Protein AF-A0A3M1M2F7-F1 (afdb_monomer_lite)

Radius of gyration: 23.42 Å; chains: 1; bounding box: 52×31×66 Å

Structure (mmCIF, N/CA/C/O backbone):
data_AF-A0A3M1M2F7-F1
#
_entry.id   AF-A0A3M1M2F7-F1
#
loop_
_atom_site.group_PDB
_atom_site.id
_atom_site.type_symbol
_atom_site.label_atom_id
_atom_site.label_alt_id
_atom_site.label_comp_id
_atom_site.label_asym_id
_atom_site.label_entity_id
_atom_site.label_seq_id
_atom_site.pdbx_PDB_ins_code
_atom_site.Cartn_x
_atom_site.Cartn_y
_atom_site.Cartn_z
_atom_site.occupancy
_atom_site.B_iso_or_equiv
_atom_site.auth_seq_id
_atom_site.auth_comp_id
_atom_site.auth_asym_id
_atom_site.auth_atom_id
_atom_site.pdbx_PDB_model_num
ATOM 1 N N . MET A 1 1 ? -39.317 -19.219 46.094 1.00 37.38 1 MET A N 1
ATOM 2 C CA . MET A 1 1 ? -38.925 -19.504 44.696 1.00 37.38 1 MET A CA 1
ATOM 3 C C . MET A 1 1 ? -37.919 -18.454 44.254 1.00 37.38 1 MET A C 1
ATOM 5 O O . MET A 1 1 ? -38.278 -17.302 44.051 1.00 37.38 1 MET A O 1
ATOM 9 N N . THR A 1 2 ? -36.649 -18.839 44.242 1.00 41.78 2 THR A N 1
ATOM 10 C CA . THR A 1 2 ? -35.477 -17.981 44.036 1.00 41.78 2 THR A CA 1
ATOM 11 C C . THR A 1 2 ? -35.334 -17.651 42.548 1.00 41.78 2 THR A C 1
ATOM 13 O O . THR A 1 2 ? -35.279 -18.558 41.724 1.00 41.78 2 THR A O 1
ATOM 16 N N . GLN A 1 3 ? -35.318 -16.363 42.197 1.00 51.00 3 GLN A N 1
ATOM 17 C CA . GLN A 1 3 ? -35.156 -15.878 40.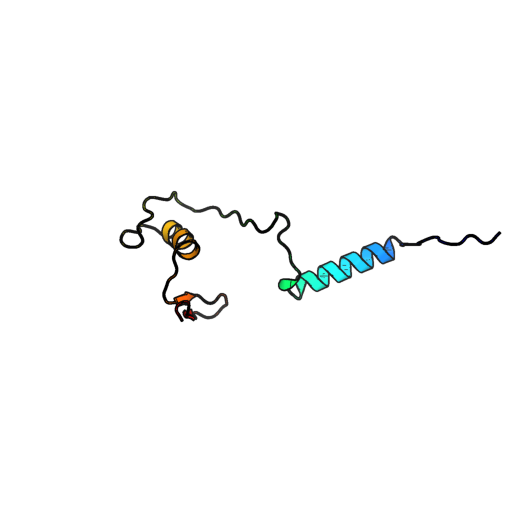822 1.00 51.00 3 GLN A CA 1
ATOM 18 C C . GLN A 1 3 ? -33.692 -16.058 40.388 1.00 51.00 3 GLN A C 1
ATOM 20 O O . GLN A 1 3 ? -32.811 -15.311 40.812 1.00 51.00 3 GLN A O 1
ATOM 25 N N . ILE A 1 4 ? -33.434 -17.089 39.587 1.00 56.94 4 ILE A N 1
ATOM 26 C CA . ILE A 1 4 ? -32.125 -17.446 39.034 1.00 56.94 4 ILE A CA 1
ATOM 27 C C . ILE A 1 4 ? -32.031 -16.789 37.641 1.00 56.94 4 ILE A C 1
ATOM 29 O O . ILE A 1 4 ? -32.891 -17.023 36.803 1.00 56.94 4 ILE A O 1
ATOM 33 N N . PHE A 1 5 ? -30.996 -15.964 37.433 1.00 55.53 5 PHE A N 1
ATOM 34 C CA . PHE A 1 5 ? -30.637 -15.189 36.224 1.00 55.53 5 PHE A CA 1
ATOM 35 C C . PHE A 1 5 ? -31.345 -13.842 35.977 1.00 55.53 5 PHE A C 1
ATOM 37 O O . PHE A 1 5 ? -32.348 -13.742 35.281 1.00 55.53 5 PHE A O 1
ATOM 44 N N . ASN A 1 6 ? -30.699 -12.756 36.420 1.00 59.66 6 ASN A N 1
ATOM 45 C CA . ASN A 1 6 ? -30.825 -11.437 35.793 1.00 59.66 6 ASN A CA 1
ATOM 46 C C . ASN A 1 6 ? -29.423 -11.001 35.324 1.00 59.66 6 ASN A C 1
ATOM 48 O O . ASN A 1 6 ? -28.609 -10.631 36.178 1.00 59.66 6 ASN A O 1
ATOM 52 N N . PRO A 1 7 ? -29.084 -11.067 34.021 1.00 64.06 7 PRO A N 1
ATOM 53 C CA . PRO A 1 7 ? -27.789 -10.617 33.539 1.00 64.06 7 PRO A CA 1
ATOM 54 C C . PRO A 1 7 ? -27.818 -9.087 33.525 1.00 64.06 7 PRO A C 1
ATOM 56 O O . PRO A 1 7 ? -28.177 -8.460 32.532 1.00 64.06 7 PRO A O 1
ATOM 59 N N . ARG A 1 8 ? -27.508 -8.461 34.665 1.00 64.38 8 ARG A N 1
ATOM 60 C CA . ARG A 1 8 ? -27.526 -7.000 34.826 1.00 64.38 8 ARG A CA 1
ATOM 61 C C . ARG A 1 8 ? -26.351 -6.364 34.088 1.00 64.38 8 ARG A C 1
ATOM 63 O O . ARG A 1 8 ? -25.398 -5.879 34.696 1.00 64.38 8 ARG A O 1
ATOM 70 N N . LEU A 1 9 ? -26.426 -6.344 32.764 1.00 72.00 9 LEU A N 1
ATOM 71 C CA . LEU A 1 9 ? -25.536 -5.574 31.914 1.00 72.00 9 LEU A CA 1
ATOM 72 C C . LEU A 1 9 ? -25.918 -4.097 32.082 1.00 72.00 9 LEU A C 1
ATOM 74 O O . LEU A 1 9 ? -26.825 -3.580 31.435 1.00 72.00 9 LEU A O 1
ATOM 78 N N . SER A 1 10 ? -25.301 -3.427 33.058 1.00 85.56 10 SER A N 1
ATOM 79 C CA . SER A 1 10 ? -25.599 -2.017 33.320 1.00 85.56 10 SER A CA 1
ATOM 80 C C . SER A 1 10 ? -25.133 -1.153 32.144 1.00 85.56 10 SER A C 1
ATOM 82 O O . SER A 1 10 ? -24.072 -1.401 31.570 1.00 85.56 10 SER A O 1
ATOM 84 N N . ARG A 1 11 ? -25.875 -0.084 31.819 1.00 83.94 11 ARG A N 1
ATOM 85 C CA . ARG A 1 11 ? -25.473 0.899 30.790 1.00 83.94 11 ARG A CA 1
ATOM 86 C C . ARG A 1 11 ? -24.041 1.399 31.004 1.00 83.94 11 ARG 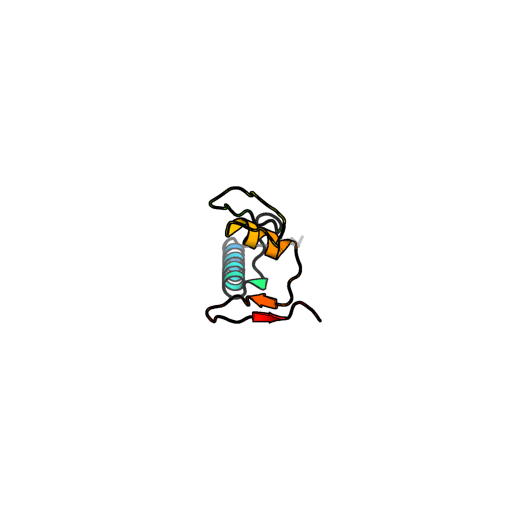A C 1
ATOM 88 O O . ARG A 1 11 ? -23.313 1.608 30.041 1.00 83.94 11 ARG A O 1
ATOM 95 N N . ARG A 1 12 ? -23.629 1.565 32.265 1.00 85.75 12 ARG A N 1
ATOM 96 C CA . ARG A 1 12 ? -22.268 1.976 32.630 1.00 85.75 12 ARG A CA 1
ATOM 97 C C . ARG A 1 12 ? -21.234 0.894 32.319 1.00 85.75 12 ARG A C 1
ATOM 99 O O . ARG A 1 12 ? -20.181 1.230 31.798 1.00 85.75 12 ARG A O 1
ATOM 106 N N . GLY A 1 13 ? -21.541 -0.374 32.586 1.00 85.62 13 GLY A N 1
ATOM 107 C CA . GLY A 1 13 ? -20.683 -1.502 32.212 1.00 85.62 13 GLY A CA 1
ATOM 108 C C . GLY A 1 13 ? -20.537 -1.638 30.697 1.00 85.62 13 GLY A C 1
ATOM 109 O O . GLY A 1 13 ? -19.427 -1.811 30.207 1.00 85.62 13 GLY A O 1
ATOM 110 N N . LEU A 1 14 ? -21.631 -1.456 29.949 1.00 87.94 14 LEU A N 1
ATOM 111 C CA . LEU A 1 14 ? -21.604 -1.451 28.484 1.00 87.94 14 LEU A CA 1
ATOM 112 C C . LEU A 1 14 ? -20.753 -0.300 27.930 1.00 87.94 14 LEU A C 1
ATOM 114 O O . LEU A 1 14 ? -19.895 -0.525 27.084 1.00 87.94 14 LEU A O 1
ATOM 118 N N . MET A 1 15 ? -20.964 0.924 28.422 1.00 90.50 15 MET A N 1
ATOM 119 C CA . MET A 1 15 ? -20.206 2.101 27.978 1.00 90.50 15 MET A CA 1
ATOM 120 C C . MET A 1 15 ? -18.733 2.020 28.384 1.00 90.50 15 MET A C 1
ATOM 122 O O . MET A 1 15 ? -17.866 2.360 27.587 1.00 90.50 15 MET A O 1
ATOM 126 N N . GLY A 1 16 ? -18.440 1.520 29.588 1.00 90.94 16 GLY A N 1
ATOM 127 C CA . GLY A 1 16 ? -17.072 1.266 30.038 1.00 90.94 16 GLY A CA 1
ATOM 128 C C . GLY A 1 16 ? -16.369 0.213 29.180 1.00 90.94 16 GLY A C 1
ATOM 129 O O . GLY A 1 16 ? -15.231 0.422 28.772 1.00 90.94 16 GLY A O 1
ATOM 130 N N . GLY A 1 17 ? -17.064 -0.873 28.830 1.00 87.88 17 GLY A N 1
ATOM 131 C CA . GLY A 1 17 ? -16.548 -1.898 27.920 1.00 87.88 17 GLY A CA 1
ATOM 132 C C . GLY A 1 17 ? -16.310 -1.371 26.503 1.00 87.88 17 GLY A C 1
ATOM 133 O O . GLY A 1 17 ? -15.253 -1.614 25.927 1.00 87.88 17 GLY A O 1
ATOM 134 N N . ALA A 1 18 ? -17.249 -0.594 25.957 1.00 86.62 18 ALA A N 1
ATOM 135 C CA . ALA A 1 18 ? -17.102 0.035 24.644 1.00 86.62 18 ALA A CA 1
ATOM 136 C C . ALA A 1 18 ? -15.932 1.031 24.608 1.00 86.62 18 ALA A C 1
ATOM 138 O O . ALA A 1 18 ? -15.155 1.025 23.656 1.00 86.62 18 ALA A O 1
ATOM 139 N N . ALA A 1 19 ? -15.761 1.839 25.659 1.00 87.81 19 ALA A N 1
ATOM 140 C CA . ALA A 1 19 ? -14.636 2.762 25.785 1.00 87.81 19 ALA A CA 1
ATOM 141 C C . ALA A 1 19 ? -13.293 2.022 25.883 1.00 87.81 19 ALA A C 1
ATOM 143 O O . ALA A 1 19 ? -12.339 2.402 25.208 1.00 87.81 19 ALA A O 1
ATOM 144 N N . ALA A 1 20 ? -13.228 0.938 26.663 1.00 86.88 20 ALA A N 1
ATOM 145 C CA . ALA A 1 20 ? -12.028 0.111 26.771 1.00 86.88 20 ALA A CA 1
ATOM 146 C C . ALA A 1 20 ? -11.655 -0.532 25.426 1.00 86.88 20 ALA A C 1
ATOM 148 O O . ALA A 1 20 ? -10.489 -0.502 25.037 1.00 86.88 20 ALA A O 1
ATOM 149 N N . MET A 1 21 ? -12.636 -1.051 24.678 1.00 84.50 21 MET A N 1
ATOM 150 C CA . MET A 1 21 ? -12.401 -1.585 23.331 1.00 84.50 21 MET A CA 1
ATOM 151 C C . MET A 1 21 ? -11.979 -0.499 22.336 1.00 84.50 21 MET A C 1
ATOM 153 O O . MET A 1 21 ? -11.083 -0.734 21.531 1.00 84.50 21 MET A O 1
ATOM 157 N N . GLY A 1 22 ? -12.578 0.692 22.407 1.00 84.25 22 GLY A N 1
ATOM 158 C CA . GLY A 1 22 ? -12.183 1.833 21.579 1.00 84.25 22 GLY A CA 1
ATOM 159 C C . GLY A 1 22 ? -10.741 2.277 21.838 1.00 84.25 22 GLY A C 1
ATOM 160 O O . GLY A 1 22 ? -9.989 2.495 20.893 1.00 84.25 22 GLY A O 1
ATOM 161 N N . LEU A 1 23 ? -10.325 2.336 23.107 1.00 85.06 23 LEU A N 1
ATOM 162 C CA . LEU A 1 23 ? -8.938 2.618 23.487 1.00 85.06 23 LEU A CA 1
ATOM 163 C C . LEU A 1 23 ? -7.979 1.523 23.014 1.00 85.06 23 LEU A C 1
ATOM 165 O O . LEU A 1 23 ? -6.942 1.835 22.439 1.00 85.06 23 LEU A O 1
ATOM 169 N N . ALA A 1 24 ? -8.328 0.250 23.206 1.00 82.81 24 ALA A N 1
ATOM 170 C CA . ALA A 1 24 ? -7.504 -0.864 22.741 1.00 82.81 24 ALA A CA 1
ATOM 171 C C . ALA A 1 24 ? -7.302 -0.831 21.215 1.00 82.81 24 ALA A C 1
ATOM 173 O O . ALA A 1 24 ? -6.189 -1.034 20.735 1.00 82.81 24 ALA A O 1
ATOM 174 N N . ALA A 1 25 ? -8.351 -0.501 20.457 1.00 79.62 25 ALA A N 1
ATOM 175 C CA . ALA A 1 25 ? -8.274 -0.336 19.008 1.00 79.62 25 ALA A CA 1
ATOM 176 C C . ALA A 1 25 ? -7.421 0.874 18.582 1.00 79.62 25 ALA A C 1
ATOM 178 O O . ALA A 1 25 ? -6.775 0.822 17.540 1.00 79.62 25 ALA A O 1
ATOM 179 N N . ALA A 1 26 ? -7.388 1.949 19.376 1.00 79.00 26 ALA A N 1
ATOM 180 C CA . ALA A 1 26 ? -6.533 3.106 19.109 1.00 79.00 26 ALA A CA 1
ATOM 181 C C . ALA A 1 26 ? -5.044 2.828 19.386 1.00 79.00 26 ALA A C 1
ATOM 183 O O . ALA A 1 26 ? -4.183 3.417 18.737 1.00 79.00 26 ALA A O 1
ATOM 184 N N . LEU A 1 27 ? -4.742 1.945 20.343 1.00 83.31 27 LEU A N 1
ATOM 185 C CA . LEU A 1 27 ? -3.370 1.616 20.739 1.00 83.31 27 LEU A CA 1
ATOM 186 C C . LEU A 1 27 ? -2.712 0.567 19.839 1.00 83.31 27 LEU A C 1
ATOM 188 O O . LEU A 1 27 ? -1.505 0.639 19.621 1.00 83.31 27 LEU A O 1
ATOM 192 N N . ASP A 1 28 ? -3.476 -0.398 19.322 1.00 76.00 28 ASP A N 1
ATOM 193 C CA . ASP A 1 28 ? -2.947 -1.396 18.394 1.00 76.00 28 ASP A CA 1
ATOM 194 C C . ASP A 1 28 ? -3.841 -1.522 17.143 1.00 76.00 28 ASP A C 1
ATOM 196 O O . ASP A 1 28 ? -4.938 -2.101 17.197 1.00 76.00 28 ASP A O 1
ATOM 200 N N . PRO A 1 29 ? -3.363 -1.034 15.978 1.00 69.81 29 PRO A N 1
ATOM 201 C CA . PRO A 1 29 ? -4.110 -1.083 14.727 1.00 69.81 29 PRO A CA 1
ATOM 202 C C . PRO A 1 29 ? -4.407 -2.516 14.257 1.00 69.81 29 PRO A C 1
ATOM 204 O O . PRO A 1 29 ? -5.253 -2.706 13.385 1.00 69.81 29 PRO A O 1
ATOM 207 N N . ARG A 1 30 ? -3.788 -3.552 14.843 1.00 69.56 30 ARG A N 1
ATOM 208 C CA . ARG A 1 30 ? -4.119 -4.961 14.569 1.00 69.56 30 ARG A CA 1
ATOM 209 C C . ARG A 1 30 ? -5.518 -5.350 15.038 1.00 69.56 30 ARG A C 1
ATOM 211 O O . ARG A 1 30 ? -6.069 -6.308 14.487 1.00 69.56 30 ARG A O 1
ATOM 218 N N . PHE A 1 31 ? -6.096 -4.644 16.011 1.00 63.88 31 PHE A N 1
ATOM 219 C CA . PHE A 1 31 ? -7.483 -4.849 16.455 1.00 63.88 31 PHE A CA 1
ATOM 220 C C . PHE A 1 31 ? -8.490 -4.028 15.652 1.00 63.88 31 PHE A C 1
ATOM 222 O O . PHE A 1 31 ? -9.692 -4.288 15.718 1.00 63.88 31 PHE A O 1
ATOM 229 N N . VAL A 1 32 ? -8.014 -3.080 14.845 1.00 66.25 32 VAL A N 1
ATOM 230 C CA . VAL A 1 32 ? -8.860 -2.327 13.926 1.00 66.25 32 VAL A CA 1
ATOM 231 C C . VAL A 1 32 ? -9.201 -3.229 12.742 1.00 66.25 32 VAL A C 1
ATOM 233 O O . VAL A 1 32 ? -8.344 -3.819 12.079 1.00 66.25 32 VAL A O 1
ATOM 236 N N . ARG A 1 33 ? -10.497 -3.382 12.486 1.00 64.44 33 ARG A N 1
ATOM 237 C CA . ARG A 1 33 ? -11.029 -4.080 11.315 1.00 64.44 33 ARG A CA 1
ATOM 238 C C . ARG A 1 33 ? -11.744 -3.053 10.454 1.00 64.44 33 ARG A C 1
ATOM 240 O O . ARG A 1 33 ? -12.481 -2.217 10.972 1.00 64.44 33 ARG A O 1
ATOM 247 N N . ALA A 1 34 ? -11.511 -3.096 9.145 1.00 68.25 34 ALA A N 1
ATOM 248 C CA . ALA A 1 34 ? -12.191 -2.201 8.221 1.00 68.25 34 ALA A CA 1
ATOM 249 C C . ALA A 1 34 ? -13.706 -2.440 8.303 1.00 68.25 34 ALA A C 1
ATOM 251 O O . ALA A 1 34 ? -14.168 -3.560 8.084 1.00 68.25 34 ALA A O 1
ATOM 252 N N . GLN A 1 35 ? -14.469 -1.380 8.585 1.00 63.28 35 GLN A N 1
ATOM 253 C CA . GLN A 1 35 ? -15.931 -1.419 8.727 1.00 63.28 35 GLN A CA 1
ATOM 254 C C . GLN A 1 35 ? -16.632 -2.019 7.487 1.00 63.28 35 GLN A C 1
ATOM 256 O O . GLN A 1 35 ? -17.713 -2.584 7.606 1.00 63.28 35 GLN A O 1
ATOM 261 N N . GLY A 1 36 ? -15.995 -1.928 6.310 1.00 63.22 36 GLY A N 1
ATOM 262 C CA . GLY A 1 36 ? -16.514 -2.369 5.010 1.00 63.22 36 GLY A CA 1
ATOM 263 C C . GLY A 1 36 ? -15.955 -3.689 4.459 1.00 63.22 36 GLY A C 1
ATOM 264 O O . GLY A 1 36 ? -15.942 -3.861 3.245 1.00 63.22 36 GLY A O 1
ATOM 265 N N . GLY A 1 37 ? -15.461 -4.612 5.294 1.00 65.25 37 GLY A N 1
ATOM 266 C CA . GLY A 1 37 ? -15.156 -5.983 4.841 1.00 65.25 37 GLY A CA 1
ATOM 267 C C . GLY A 1 37 ? -13.814 -6.170 4.123 1.00 65.25 37 GLY A C 1
ATOM 268 O O . GLY A 1 37 ? -13.693 -7.024 3.252 1.00 65.25 37 GLY A O 1
ATOM 269 N N . GLY A 1 38 ? -12.795 -5.380 4.474 1.00 73.75 38 GLY A N 1
ATOM 270 C CA . GLY A 1 38 ? -11.443 -5.528 3.913 1.00 73.75 38 GLY A CA 1
ATOM 271 C C . GLY A 1 38 ? -11.264 -4.960 2.501 1.00 73.75 38 GLY A C 1
ATOM 272 O O . GLY A 1 38 ? -10.182 -5.081 1.934 1.00 73.75 38 GLY A O 1
ATOM 273 N N . VAL A 1 39 ? -12.289 -4.305 1.947 1.00 81.38 39 VAL A N 1
ATOM 274 C CA . VAL A 1 39 ? -12.200 -3.594 0.667 1.00 81.38 39 VAL A CA 1
ATOM 275 C C . VAL A 1 39 ? -11.799 -2.142 0.914 1.00 81.38 39 VAL A C 1
ATOM 277 O O . VAL A 1 39 ? -12.531 -1.383 1.552 1.00 81.38 39 VAL A O 1
ATOM 280 N N . LEU A 1 40 ? -10.644 -1.742 0.381 1.00 83.50 40 LEU A N 1
ATOM 281 C CA . LEU A 1 40 ? -10.197 -0.351 0.360 1.00 83.50 40 LEU A CA 1
ATOM 282 C C . LEU A 1 40 ? -10.629 0.305 -0.959 1.00 83.50 40 LEU A C 1
ATOM 284 O O . LEU A 1 40 ? -10.249 -0.153 -2.034 1.00 83.50 40 LEU A O 1
ATOM 288 N N . ARG A 1 41 ? -11.414 1.386 -0.882 1.00 86.56 41 ARG A N 1
ATOM 289 C CA . ARG A 1 41 ? -11.808 2.197 -2.046 1.00 86.56 41 ARG A CA 1
ATOM 290 C C . ARG A 1 41 ? -10.989 3.483 -2.058 1.00 86.56 41 ARG A C 1
ATOM 292 O O . ARG A 1 41 ? -11.116 4.290 -1.142 1.00 86.56 41 ARG A O 1
ATOM 299 N N . VAL A 1 42 ? -10.174 3.670 -3.094 1.00 86.88 42 VAL A N 1
ATOM 300 C CA . VAL A 1 42 ? -9.307 4.846 -3.271 1.00 86.88 42 VAL A CA 1
ATOM 301 C C . VAL A 1 42 ? -9.731 5.605 -4.525 1.00 86.88 42 VAL A C 1
ATOM 303 O O . VAL A 1 42 ? -10.138 4.995 -5.512 1.00 86.88 42 VAL A O 1
ATOM 306 N N . ARG A 1 43 ? -9.652 6.939 -4.488 1.00 91.12 43 ARG A N 1
ATOM 307 C CA . ARG A 1 43 ? -9.835 7.794 -5.665 1.00 91.12 43 ARG A CA 1
ATOM 308 C C . ARG A 1 43 ? -8.471 8.151 -6.25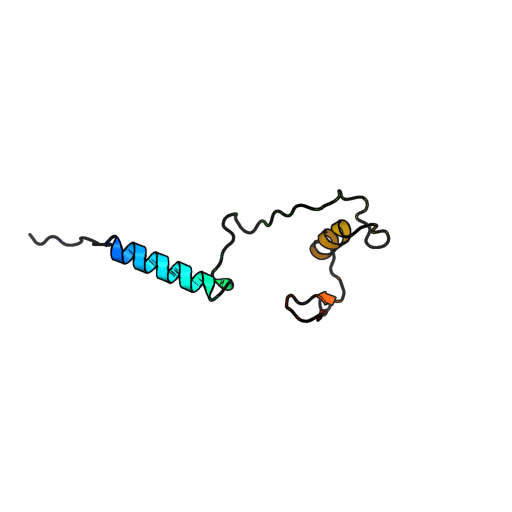0 1.00 91.12 43 ARG A C 1
ATOM 310 O O . ARG A 1 43 ? -7.661 8.760 -5.561 1.00 91.12 43 ARG A O 1
ATOM 317 N N . SER A 1 44 ? -8.276 7.833 -7.524 1.00 91.12 44 SER A N 1
ATOM 318 C CA . SER A 1 44 ? -7.141 8.313 -8.311 1.00 91.12 44 SER A CA 1
ATOM 319 C C . SER A 1 44 ? -7.425 9.699 -8.909 1.00 91.12 44 SER A C 1
ATOM 321 O O . SER A 1 44 ? -8.586 10.072 -9.103 1.00 91.12 44 SER A O 1
ATOM 323 N N . TYR A 1 45 ? -6.374 10.472 -9.193 1.00 92.00 45 TYR A N 1
ATOM 324 C CA . TYR A 1 45 ? -6.486 11.787 -9.835 1.00 92.00 45 TYR A CA 1
ATOM 325 C C . TYR A 1 45 ? -6.668 11.707 -11.359 1.00 92.00 45 TYR A C 1
ATOM 327 O O . TYR A 1 45 ? -7.136 12.674 -11.959 1.00 92.00 45 TYR A O 1
ATOM 335 N N . SER A 1 46 ? -6.318 10.579 -11.980 1.00 91.69 46 SER A N 1
ATOM 336 C CA . SER A 1 46 ? -6.513 10.319 -13.409 1.00 91.69 46 SER A CA 1
ATOM 337 C C . SER A 1 46 ? -6.986 8.890 -13.658 1.00 91.69 46 SER A C 1
ATOM 339 O O . SER A 1 46 ? -6.902 8.029 -12.775 1.00 91.69 46 SER A O 1
ATOM 341 N N . ASP A 1 47 ? -7.511 8.674 -14.863 1.00 90.69 47 ASP A N 1
ATOM 342 C CA . ASP A 1 47 ? -7.920 7.359 -15.347 1.00 90.69 47 ASP A CA 1
ATOM 343 C C . ASP A 1 47 ? -6.714 6.530 -15.816 1.00 90.69 47 ASP A C 1
ATOM 345 O O . ASP A 1 47 ? -5.657 7.087 -16.126 1.00 90.69 47 ASP A O 1
ATOM 349 N N . LEU A 1 48 ? -6.885 5.209 -15.859 1.00 90.00 48 LEU A N 1
ATOM 350 C CA . LEU A 1 48 ? -5.868 4.254 -16.294 1.00 90.00 48 LEU A CA 1
ATOM 351 C C . LEU A 1 48 ? -5.732 4.273 -17.821 1.00 90.00 48 LEU A C 1
ATOM 353 O O . LEU A 1 48 ? -6.700 3.997 -18.527 1.00 90.00 48 LEU A O 1
ATOM 357 N N . GLN A 1 49 ? -4.525 4.514 -18.336 1.00 91.06 49 GLN A N 1
ATOM 358 C CA . GLN A 1 49 ? -4.284 4.500 -19.787 1.00 91.06 49 GLN A CA 1
ATOM 359 C C . GLN A 1 49 ? -3.669 3.190 -20.285 1.00 91.06 49 GLN A C 1
ATOM 361 O O . GLN A 1 49 ? -4.110 2.634 -21.289 1.00 91.06 49 GLN A O 1
ATOM 366 N N . VAL A 1 50 ? -2.632 2.703 -19.597 1.00 91.94 50 VAL A N 1
ATOM 367 C CA . VAL A 1 50 ? -1.823 1.553 -20.030 1.00 91.94 50 VAL A CA 1
ATOM 368 C C . VAL A 1 50 ? -1.497 0.669 -18.829 1.00 91.94 50 VAL A C 1
ATOM 370 O O . VAL A 1 50 ? -1.007 1.153 -17.812 1.00 91.94 50 VAL A O 1
ATOM 373 N N . LEU A 1 51 ? -1.740 -0.641 -18.956 1.00 91.00 51 LEU A N 1
ATOM 374 C CA . LEU A 1 51 ? -1.437 -1.636 -17.913 1.00 91.00 51 LEU A CA 1
ATOM 375 C C . LEU A 1 51 ? -0.107 -2.378 -18.139 1.00 91.00 51 LEU A C 1
ATOM 377 O O . LEU A 1 51 ? 0.247 -3.262 -17.366 1.00 91.00 51 LEU A O 1
ATOM 381 N N . ASP A 1 52 ? 0.641 -2.025 -19.183 1.00 92.38 52 ASP A N 1
ATOM 382 C CA . ASP A 1 52 ? 1.981 -2.559 -19.424 1.00 92.38 52 ASP A CA 1
ATOM 383 C C . ASP A 1 52 ? 3.012 -1.855 -18.514 1.00 92.38 52 ASP A C 1
ATOM 385 O O . ASP A 1 52 ? 3.202 -0.638 -18.644 1.00 92.38 52 ASP A O 1
ATOM 389 N N . PRO A 1 53 ? 3.707 -2.581 -17.612 1.00 89.44 53 PRO A N 1
ATOM 390 C CA . PRO A 1 53 ? 4.729 -2.004 -16.740 1.00 89.44 53 PRO A CA 1
ATOM 391 C C . PRO A 1 53 ? 5.846 -1.251 -17.472 1.00 89.44 53 PRO A C 1
ATOM 393 O O . PRO A 1 53 ? 6.412 -0.315 -16.903 1.00 89.44 53 PRO A O 1
ATOM 396 N N . ALA A 1 54 ? 6.168 -1.631 -18.713 1.00 92.19 54 ALA A N 1
ATOM 397 C CA . ALA A 1 54 ? 7.239 -1.012 -19.490 1.00 92.19 54 ALA A CA 1
ATOM 398 C C . ALA A 1 54 ? 6.865 0.371 -20.053 1.00 92.19 54 ALA A C 1
ATOM 400 O O . ALA A 1 54 ? 7.755 1.173 -20.330 1.00 92.19 54 ALA A O 1
ATOM 401 N N . PHE A 1 55 ? 5.569 0.672 -20.188 1.00 93.12 55 PHE A N 1
ATOM 402 C CA . PHE A 1 55 ? 5.067 1.879 -20.862 1.00 93.12 55 PHE A CA 1
ATOM 403 C C . PHE A 1 55 ? 4.129 2.720 -19.988 1.00 93.12 55 PHE A C 1
ATOM 405 O O . PHE A 1 55 ? 3.279 3.449 -20.497 1.00 93.12 55 PHE A O 1
ATOM 412 N N . ARG A 1 56 ? 4.262 2.637 -18.660 1.00 89.31 56 ARG A N 1
ATOM 413 C CA . ARG A 1 56 ? 3.453 3.441 -17.732 1.00 89.31 56 ARG A CA 1
ATOM 414 C C . ARG A 1 56 ? 3.694 4.946 -17.928 1.00 89.31 56 ARG A C 1
ATOM 416 O O . ARG A 1 56 ? 4.839 5.384 -18.042 1.00 89.31 56 ARG A O 1
ATOM 423 N N . LEU A 1 57 ? 2.619 5.735 -17.898 1.00 90.56 57 LEU A N 1
ATOM 424 C CA . LEU A 1 57 ? 2.663 7.182 -18.160 1.00 90.56 57 LEU A CA 1
ATOM 425 C C . LEU A 1 57 ? 2.398 8.047 -16.919 1.00 90.56 57 LEU A C 1
ATOM 427 O O . LEU A 1 57 ? 2.806 9.207 -16.889 1.00 90.56 57 LEU A O 1
ATOM 431 N N . SER A 1 58 ? 1.762 7.499 -15.880 1.00 90.12 58 SER A N 1
ATOM 432 C CA . SER A 1 58 ? 1.451 8.244 -14.659 1.00 90.12 58 SER A CA 1
ATOM 433 C C . SER A 1 58 ? 1.565 7.408 -13.376 1.00 90.12 58 SER A C 1
ATOM 435 O O . SER A 1 58 ? 1.966 6.240 -13.381 1.00 90.12 58 SER A O 1
ATOM 437 N N . ALA A 1 59 ? 1.342 8.066 -12.232 1.00 89.81 59 ALA A N 1
ATOM 438 C CA . ALA A 1 59 ? 1.411 7.445 -10.912 1.00 89.81 59 ALA A CA 1
ATOM 439 C C . ALA A 1 59 ? 0.271 6.440 -10.627 1.00 89.81 59 ALA A C 1
ATOM 441 O O . ALA A 1 59 ? 0.579 5.407 -10.035 1.00 89.81 59 ALA A O 1
ATOM 442 N N . PRO A 1 60 ? -0.986 6.644 -11.077 1.00 92.50 60 PRO A N 1
ATOM 443 C CA . PRO A 1 60 ? -2.083 5.707 -10.826 1.00 92.50 60 PRO A CA 1
ATOM 444 C C . PRO A 1 60 ? -1.849 4.311 -11.396 1.00 92.50 60 PRO A C 1
ATOM 446 O O . PRO A 1 60 ? -2.156 3.315 -10.744 1.00 92.50 60 PRO A O 1
ATOM 449 N N . GLU A 1 61 ? -1.243 4.224 -12.580 1.00 92.62 61 GLU A N 1
ATOM 450 C CA . GLU A 1 61 ? -0.746 2.976 -13.156 1.00 92.62 61 GLU A CA 1
ATOM 451 C C . GLU A 1 61 ? 0.203 2.291 -12.176 1.00 92.62 61 GLU A C 1
ATOM 453 O O . GLU A 1 61 ? 0.069 1.102 -11.912 1.00 92.62 61 GLU A O 1
ATOM 458 N N . GLY A 1 62 ? 1.139 3.052 -11.602 1.00 90.62 62 GLY A N 1
ATOM 459 C CA . GLY A 1 62 ? 2.102 2.562 -10.622 1.00 90.62 62 GLY A CA 1
ATOM 460 C C . GLY A 1 62 ? 1.441 2.014 -9.359 1.00 90.62 62 GLY A C 1
ATOM 461 O O . GLY A 1 62 ? 1.849 0.955 -8.880 1.00 90.62 62 GLY A O 1
ATOM 462 N N . ASP A 1 63 ? 0.415 2.685 -8.838 1.00 90.44 63 ASP A N 1
ATOM 463 C CA . ASP A 1 63 ? -0.329 2.226 -7.660 1.00 90.44 63 ASP A CA 1
ATOM 464 C C . ASP A 1 63 ? -1.041 0.895 -7.937 1.00 90.44 63 ASP A C 1
ATOM 466 O O . ASP A 1 63 ? -0.930 -0.050 -7.154 1.00 90.44 63 ASP A O 1
ATOM 470 N N . ILE A 1 64 ? -1.701 0.780 -9.094 1.00 92.31 64 ILE A N 1
ATOM 471 C CA . ILE A 1 64 ? -2.369 -0.455 -9.532 1.00 92.31 64 ILE A CA 1
ATOM 472 C C . ILE A 1 64 ? -1.340 -1.569 -9.764 1.00 92.31 64 ILE A C 1
ATOM 474 O O . ILE A 1 64 ? -1.518 -2.694 -9.293 1.00 92.31 64 ILE A O 1
ATOM 478 N N . MET A 1 65 ? -0.234 -1.264 -10.443 1.00 92.56 65 MET A N 1
ATOM 479 C CA . MET A 1 65 ? 0.838 -2.212 -10.748 1.00 92.56 65 MET A CA 1
ATOM 480 C C . MET A 1 65 ? 1.489 -2.775 -9.481 1.00 92.56 65 MET A C 1
ATOM 482 O O . MET A 1 65 ? 1.754 -3.973 -9.432 1.00 92.56 65 MET A O 1
ATOM 486 N N . HIS A 1 66 ? 1.671 -1.975 -8.424 1.00 89.38 66 HIS A N 1
ATOM 487 C CA . HIS A 1 66 ? 2.163 -2.466 -7.127 1.00 89.38 66 HIS A CA 1
ATOM 488 C C . HIS A 1 66 ? 1.206 -3.449 -6.431 1.00 89.38 66 HIS A C 1
ATOM 490 O O . HIS A 1 66 ? 1.635 -4.186 -5.530 1.00 89.38 66 HIS A O 1
ATOM 496 N N . CYS A 1 67 ? -0.074 -3.459 -6.815 1.00 89.62 67 CYS A N 1
ATOM 497 C CA . CYS A 1 67 ? -1.065 -4.412 -6.326 1.00 89.62 67 CYS A CA 1
ATOM 498 C C . CYS A 1 67 ? -1.094 -5.715 -7.137 1.00 89.62 67 CYS A C 1
ATOM 500 O O . CYS A 1 67 ? -1.333 -6.765 -6.543 1.00 89.62 67 CYS A O 1
ATOM 502 N N . ILE A 1 68 ? -0.867 -5.664 -8.455 1.00 91.88 68 ILE A N 1
ATOM 503 C CA . ILE A 1 68 ? -1.047 -6.825 -9.351 1.00 91.88 68 ILE A CA 1
ATOM 504 C C . ILE A 1 68 ? 0.261 -7.496 -9.794 1.00 91.88 6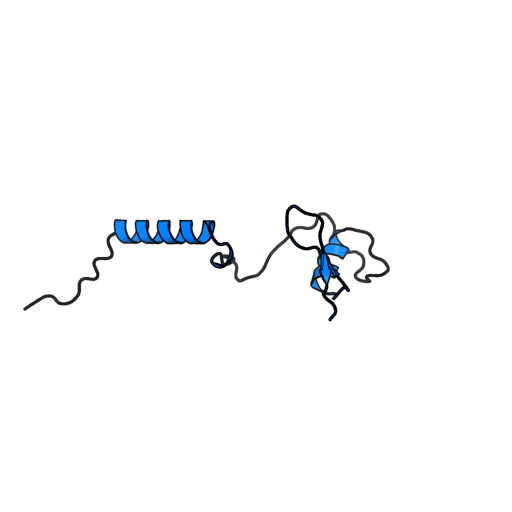8 ILE A C 1
ATOM 506 O O . ILE A 1 68 ? 0.250 -8.686 -10.101 1.00 91.88 68 ILE A O 1
ATOM 510 N N . PHE A 1 69 ? 1.384 -6.776 -9.808 1.00 90.56 69 PHE A N 1
ATOM 511 C CA . PHE A 1 69 ? 2.688 -7.308 -10.201 1.00 90.56 69 PHE A CA 1
ATOM 512 C C . PHE A 1 69 ? 3.615 -7.470 -8.993 1.00 90.56 69 PHE A C 1
ATOM 514 O O . PHE A 1 69 ? 3.659 -6.639 -8.083 1.00 90.56 69 PHE A O 1
ATOM 521 N N . ALA A 1 70 ? 4.400 -8.548 -8.997 1.00 88.62 70 ALA A N 1
ATOM 522 C CA . ALA A 1 70 ? 5.438 -8.786 -8.002 1.00 88.62 70 ALA A CA 1
ATOM 523 C C . ALA A 1 70 ? 6.772 -8.190 -8.478 1.00 88.62 70 ALA A C 1
ATOM 525 O O . ALA A 1 70 ? 7.393 -8.698 -9.408 1.00 88.62 70 ALA A O 1
ATOM 526 N N . GLY A 1 71 ? 7.210 -7.103 -7.839 1.00 88.06 71 GLY A N 1
ATOM 527 C CA . GLY A 1 71 ? 8.552 -6.544 -8.035 1.00 88.06 71 GLY A CA 1
ATOM 528 C C . GLY A 1 71 ? 9.624 -7.278 -7.221 1.00 88.06 71 GLY A C 1
ATOM 529 O O . GLY A 1 71 ? 9.315 -8.118 -6.381 1.00 88.06 71 GLY A O 1
ATOM 530 N N . LEU A 1 72 ? 10.894 -6.915 -7.423 1.00 91.12 72 LEU A N 1
ATOM 531 C CA . LEU A 1 72 ? 12.016 -7.432 -6.621 1.00 91.12 72 LEU A CA 1
ATOM 532 C C . LEU A 1 72 ? 12.002 -6.887 -5.186 1.00 91.12 72 LEU A C 1
ATOM 534 O O . LEU A 1 72 ? 12.325 -7.595 -4.230 1.00 91.12 72 LEU A O 1
ATOM 538 N N . VAL A 1 73 ? 11.604 -5.623 -5.040 1.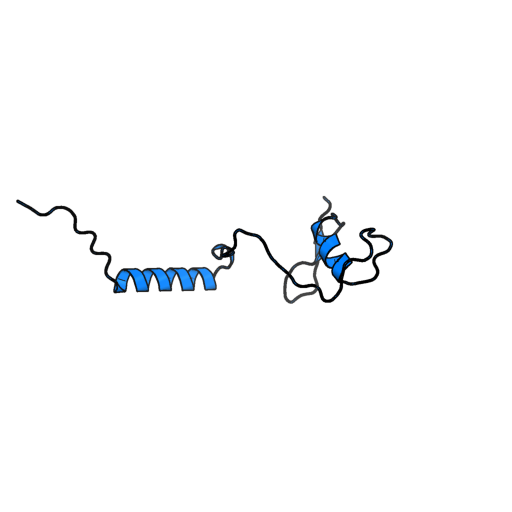00 92.25 73 VAL A N 1
ATOM 539 C CA . VAL A 1 73 ? 11.526 -4.904 -3.768 1.00 92.25 73 VAL A CA 1
ATOM 540 C C . VAL A 1 73 ? 10.183 -4.193 -3.643 1.00 92.25 73 VAL A C 1
ATOM 542 O O . VAL A 1 73 ? 9.547 -3.865 -4.644 1.00 92.25 73 VAL A O 1
ATOM 545 N N . ARG A 1 74 ? 9.754 -3.929 -2.408 1.00 90.38 74 ARG A N 1
ATOM 546 C CA . ARG A 1 74 ? 8.638 -3.026 -2.109 1.00 90.38 74 ARG A CA 1
ATOM 547 C C . ARG A 1 74 ? 9.033 -1.989 -1.061 1.00 90.38 74 ARG A C 1
ATOM 549 O O . ARG A 1 74 ? 9.801 -2.323 -0.155 1.00 90.38 74 ARG A O 1
ATOM 556 N N . PRO A 1 75 ? 8.492 -0.763 -1.146 1.00 89.06 75 PRO A N 1
ATOM 557 C CA . PRO A 1 75 ? 8.705 0.248 -0.120 1.00 89.06 75 PRO A CA 1
ATOM 558 C C . PRO A 1 75 ? 8.171 -0.247 1.231 1.00 89.06 75 PRO A C 1
ATOM 560 O O . PRO A 1 75 ? 7.134 -0.920 1.305 1.00 89.06 75 PRO A O 1
ATOM 563 N N . ARG A 1 76 ? 8.900 0.043 2.311 1.00 91.31 76 ARG A N 1
ATOM 564 C CA . ARG A 1 76 ? 8.447 -0.213 3.680 1.00 91.31 76 ARG A CA 1
ATOM 565 C C . ARG A 1 76 ? 7.645 1.011 4.149 1.00 91.31 76 ARG A C 1
ATOM 567 O O . ARG A 1 76 ? 8.175 2.114 4.087 1.00 91.31 76 ARG A O 1
ATOM 574 N N . PRO A 1 77 ? 6.395 0.838 4.618 1.00 88.38 77 PRO A N 1
ATOM 575 C CA . PRO A 1 77 ? 5.635 1.941 5.201 1.00 88.38 77 PRO A CA 1
ATOM 576 C C . PRO A 1 77 ? 6.332 2.496 6.450 1.00 88.38 77 PRO A C 1
ATOM 578 O O . PRO A 1 77 ? 6.783 1.709 7.285 1.00 88.38 77 PRO A O 1
ATOM 581 N N . GLY A 1 78 ? 6.385 3.820 6.590 1.00 88.62 78 GLY A N 1
ATOM 582 C CA . GLY A 1 78 ? 6.966 4.512 7.741 1.00 88.62 78 GLY A CA 1
ATOM 583 C C . GLY A 1 78 ? 7.475 5.907 7.379 1.00 88.62 78 GLY A C 1
ATOM 584 O O . GLY A 1 78 ? 7.283 6.363 6.253 1.00 88.62 78 GLY A O 1
ATOM 585 N N . ASP A 1 79 ? 8.144 6.546 8.337 1.00 90.81 79 ASP A N 1
ATOM 586 C CA . ASP A 1 79 ? 8.708 7.896 8.180 1.00 90.81 79 ASP A CA 1
ATOM 587 C C . ASP A 1 79 ? 10.095 7.891 7.514 1.00 90.81 79 ASP A C 1
ATOM 589 O O . ASP A 1 79 ? 10.609 8.930 7.106 1.00 90.81 79 ASP A O 1
ATOM 593 N N . GLU A 1 80 ? 10.705 6.711 7.382 1.00 94.38 80 GLU A N 1
ATOM 594 C CA . GLU A 1 80 ? 12.008 6.527 6.751 1.00 94.38 80 GLU A CA 1
ATOM 595 C C . GLU A 1 80 ? 11.873 5.937 5.348 1.00 94.38 80 GLU A C 1
ATOM 597 O O . GLU A 1 80 ? 11.152 4.959 5.118 1.00 94.38 80 GLU A O 1
ATOM 602 N N . TRP A 1 81 ? 12.653 6.474 4.411 1.00 90.38 81 TRP A N 1
ATOM 603 C CA . TRP A 1 81 ? 12.732 5.945 3.056 1.00 90.38 81 TRP A CA 1
ATOM 604 C C . TRP A 1 81 ? 13.511 4.623 3.025 1.00 90.38 81 TRP A C 1
ATOM 606 O O . TRP A 1 81 ? 14.735 4.598 2.898 1.00 90.38 81 TRP A O 1
ATOM 616 N N . THR A 1 82 ? 12.797 3.504 3.154 1.00 94.69 82 THR A N 1
ATOM 617 C CA . THR A 1 82 ? 13.381 2.155 3.176 1.00 94.69 82 THR A CA 1
ATOM 618 C C . THR A 1 82 ? 12.582 1.170 2.319 1.00 94.69 82 THR A C 1
ATOM 620 O O . THR A 1 82 ? 11.425 1.404 1.962 1.00 94.69 82 THR A O 1
ATOM 623 N N . TRP A 1 83 ? 13.196 0.037 1.968 1.00 93.56 83 TRP A N 1
ATOM 624 C CA . TRP A 1 83 ? 12.575 -1.021 1.164 1.00 93.56 83 TRP A CA 1
ATOM 625 C C . TRP A 1 83 ? 12.788 -2.408 1.780 1.00 93.56 83 TRP A C 1
ATOM 627 O O . TRP A 1 83 ? 13.655 -2.614 2.629 1.00 93.56 83 TRP A O 1
ATOM 637 N N . LYS A 1 84 ? 11.973 -3.374 1.353 1.00 92.56 84 LYS A N 1
ATOM 638 C CA . LYS A 1 84 ? 12.093 -4.801 1.687 1.00 92.56 84 LYS A CA 1
ATOM 639 C C . LYS A 1 84 ? 12.111 -5.649 0.419 1.00 92.56 84 LYS A C 1
ATOM 641 O O . LYS A 1 84 ? 11.456 -5.283 -0.558 1.00 92.56 84 LYS A O 1
ATOM 646 N N . SER A 1 85 ? 12.828 -6.771 0.440 1.00 91.44 85 SER A N 1
ATOM 647 C CA . SER A 1 85 ? 12.774 -7.753 -0.645 1.00 91.44 85 SER A CA 1
ATOM 648 C C . SER A 1 85 ? 11.389 -8.394 -0.724 1.00 91.44 85 SER A C 1
ATOM 650 O O . SER A 1 85 ? 10.677 -8.539 0.275 1.00 91.44 85 SER A O 1
ATOM 652 N N . VAL A 1 86 ? 10.987 -8.713 -1.947 1.00 83.81 86 VAL A N 1
ATOM 653 C CA . VAL A 1 86 ? 9.718 -9.376 -2.271 1.00 83.81 86 VAL A CA 1
ATOM 654 C C . VAL A 1 86 ? 9.981 -10.677 -3.019 1.00 83.81 86 VAL A C 1
ATOM 656 O O . VAL A 1 86 ? 9.265 -11.648 -2.794 1.00 83.81 86 VAL A O 1
ATOM 659 N N . ALA A 1 87 ? 11.027 -10.705 -3.847 1.00 68.44 87 ALA A N 1
ATOM 660 C CA . ALA A 1 87 ? 11.594 -11.936 -4.375 1.00 68.44 87 ALA A CA 1
ATOM 661 C C . ALA A 1 87 ? 12.419 -12.644 -3.283 1.00 68.44 87 ALA A C 1
ATOM 663 O O . ALA A 1 87 ? 13.189 -11.989 -2.572 1.00 68.44 87 ALA A O 1
ATOM 664 N N . VAL A 1 88 ? 12.206 -13.957 -3.144 1.00 56.97 88 VAL A N 1
ATOM 665 C CA . VAL A 1 88 ? 13.072 -14.879 -2.387 1.00 56.97 88 VAL A CA 1
ATOM 666 C C . VAL A 1 88 ? 14.270 -15.234 -3.252 1.00 56.97 88 VAL A C 1
ATOM 668 O O . VAL A 1 88 ? 14.037 -15.518 -4.449 1.00 56.97 88 VAL A O 1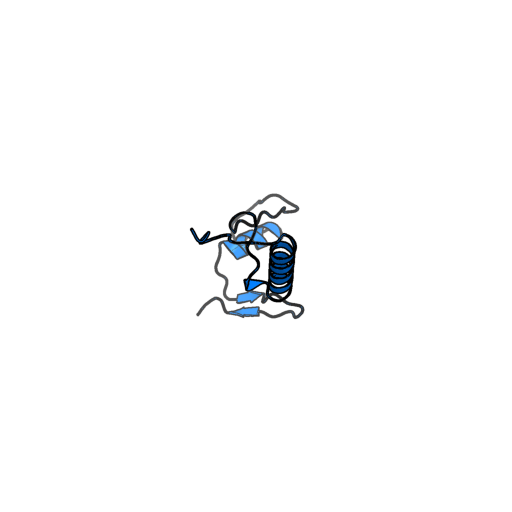
#

Secondary structure (DSSP, 8-state):
----------HHHHHHHHHHHHHHHHH-GGG---TTTTPPP---SS------GGG--SHHHHHHHHHHS--SEEEPPSSS--EEE---

Sequence (88 aa):
MTQIFNPRLSRRGLMGGAAAMGLAAALDPRFVRAQGGGVLRVRSYSDLQVLDPAFRLSAPEGDIMHCIFAGLVRPRPGDEWTWKSVAV

Foldseek 3Di:
DDDPDDPCCDPCVVVVVVVVLVVVCVVDVVSPDDPPHPDDDDDDPDDDDDLDPVDDDDCVSVVVCVVVPQDQWDFDDDPDGDIDGRDD

pLDDT: mean 82.36, std 12.82, range [37.38, 94.69]